Protein AF-A0A4R6HQH2-F1 (afdb_monomer_lite)

pLDDT: mean 73.39, std 13.25, range [36.03, 87.12]

Organism: NCBI:txid229007

Sequence (79 aa):
MSHRFIEVITDFPTTEEQYVLLVHLDQIAQIRPEIEAENEPRHEPVAVIILTNGEMLILKNSFKSVVKRLTEAKMVMRP

Structure (mmCIF, N/CA/C/O backbone):
data_AF-A0A4R6HQH2-F1
#
_entry.id   AF-A0A4R6HQH2-F1
#
loop_
_atom_site.group_PDB
_atom_site.id
_atom_site.type_symbol
_atom_site.label_atom_id
_atom_site.label_alt_id
_atom_site.label_comp_id
_atom_site.label_asym_id
_atom_site.label_entity_id
_atom_site.label_seq_id
_atom_site.pdbx_PDB_ins_code
_atom_site.Cartn_x
_atom_site.Cartn_y
_atom_site.Cartn_z
_atom_site.occupancy
_atom_site.B_iso_or_equiv
_atom_site.auth_seq_id
_atom_site.auth_comp_id
_atom_site.auth_asym_id
_atom_site.auth_atom_id
_atom_site.pdbx_PDB_model_num
ATOM 1 N N . MET A 1 1 ? -12.518 15.574 14.761 1.00 53.88 1 MET A N 1
ATOM 2 C CA . MET A 1 1 ? -12.287 14.141 14.472 1.00 53.88 1 MET A CA 1
ATOM 3 C C . MET A 1 1 ? -10.809 13.971 14.156 1.00 53.88 1 MET A C 1
ATOM 5 O O . MET A 1 1 ? -10.242 14.896 13.588 1.00 53.88 1 MET A O 1
ATOM 9 N N . SER A 1 2 ? -10.178 12.864 14.552 1.00 59.00 2 SER A N 1
ATOM 10 C CA . SER A 1 2 ? -8.757 12.629 14.256 1.00 59.00 2 SER A CA 1
ATOM 11 C C . SER A 1 2 ? -8.609 11.971 12.884 1.00 59.00 2 SER A C 1
ATOM 13 O O . SER A 1 2 ? -9.012 10.821 12.706 1.00 59.00 2 SER A O 1
ATOM 15 N N . HIS A 1 3 ? -8.063 12.711 11.918 1.00 65.69 3 HIS A N 1
ATOM 16 C CA . HIS A 1 3 ? -7.748 12.199 10.586 1.00 65.69 3 HIS A CA 1
ATOM 17 C C . HIS A 1 3 ? -6.460 11.380 10.647 1.00 65.69 3 HIS A C 1
ATOM 19 O O . HIS A 1 3 ? -5.438 11.857 11.143 1.00 65.69 3 HIS A O 1
ATOM 25 N N . ARG A 1 4 ? -6.507 10.138 10.159 1.00 75.69 4 ARG A N 1
ATOM 26 C CA . ARG A 1 4 ? -5.359 9.226 10.169 1.00 75.69 4 ARG A CA 1
ATOM 27 C C . ARG A 1 4 ? -4.838 9.027 8.758 1.00 75.69 4 ARG A C 1
ATOM 29 O O . ARG A 1 4 ? -5.608 8.736 7.848 1.00 75.69 4 ARG A O 1
ATOM 36 N N . PHE A 1 5 ? -3.525 9.134 8.614 1.00 80.88 5 PHE A N 1
ATOM 37 C CA . PHE A 1 5 ? -2.813 8.990 7.351 1.00 80.88 5 PHE A CA 1
ATOM 38 C C . PHE A 1 5 ? -1.722 7.929 7.482 1.00 80.88 5 PHE A C 1
ATOM 40 O O . PHE A 1 5 ? -1.230 7.672 8.583 1.00 80.88 5 PHE A O 1
ATOM 47 N N . ILE A 1 6 ? -1.319 7.348 6.355 1.00 81.94 6 ILE A N 1
ATOM 48 C CA . ILE A 1 6 ? -0.056 6.620 6.227 1.00 81.94 6 ILE A CA 1
ATOM 49 C C . ILE A 1 6 ? 0.826 7.288 5.182 1.00 81.94 6 ILE A C 1
ATOM 51 O O . ILE A 1 6 ? 0.359 7.689 4.118 1.00 81.94 6 ILE A O 1
ATOM 55 N N . GLU A 1 7 ? 2.114 7.368 5.498 1.00 82.50 7 GLU A N 1
ATOM 56 C CA . GLU A 1 7 ? 3.154 7.723 4.540 1.00 82.50 7 GLU A CA 1
ATOM 57 C C . GLU A 1 7 ? 3.487 6.490 3.703 1.00 82.50 7 GLU A C 1
ATOM 59 O O . GLU A 1 7 ? 3.882 5.449 4.251 1.00 82.50 7 GLU A O 1
ATOM 64 N N . VAL A 1 8 ? 3.347 6.612 2.387 1.00 82.31 8 VAL A N 1
ATOM 65 C CA . VAL A 1 8 ? 3.686 5.566 1.420 1.00 82.31 8 VAL A CA 1
ATOM 66 C C . VAL A 1 8 ? 4.573 6.136 0.322 1.00 82.31 8 VAL A C 1
ATOM 68 O O . VAL A 1 8 ? 4.432 7.294 -0.055 1.00 82.31 8 VAL A O 1
ATOM 71 N N . ILE A 1 9 ? 5.504 5.333 -0.181 1.00 82.38 9 ILE A N 1
ATOM 72 C CA . ILE A 1 9 ? 6.369 5.691 -1.305 1.00 82.38 9 ILE A CA 1
ATOM 73 C C . ILE A 1 9 ? 5.730 5.135 -2.570 1.00 82.38 9 ILE A C 1
ATOM 75 O O . ILE A 1 9 ? 5.504 3.927 -2.677 1.00 82.38 9 ILE A O 1
ATOM 79 N N . THR A 1 10 ? 5.456 6.016 -3.520 1.00 80.50 10 THR A N 1
ATOM 80 C CA . THR A 1 10 ? 4.944 5.672 -4.844 1.00 80.50 10 THR A CA 1
ATOM 81 C C . THR A 1 10 ? 5.625 6.556 -5.880 1.00 80.50 10 THR A C 1
ATOM 83 O O . THR A 1 10 ? 6.132 7.631 -5.568 1.00 80.50 10 THR A O 1
ATOM 86 N N . ASP A 1 11 ? 5.661 6.075 -7.107 1.00 75.75 11 ASP A N 1
ATOM 87 C CA . ASP A 1 11 ? 6.024 6.821 -8.305 1.00 75.75 11 ASP A CA 1
ATOM 88 C C . ASP A 1 11 ? 4.782 7.436 -8.995 1.00 75.75 11 ASP A C 1
ATOM 90 O O . ASP A 1 11 ? 4.936 8.267 -9.897 1.00 75.75 11 ASP A O 1
ATOM 94 N N . PHE A 1 12 ? 3.568 7.099 -8.509 1.00 71.12 12 PHE A N 1
ATOM 95 C CA . PHE A 1 12 ? 2.265 7.694 -8.857 1.00 71.12 12 PHE A CA 1
ATOM 96 C C . PHE A 1 12 ? 2.154 8.046 -10.343 1.00 71.12 12 PHE A C 1
ATOM 98 O O . PHE A 1 12 ? 2.473 7.201 -11.180 1.00 71.12 12 PHE A O 1
ATOM 105 N N . PRO A 1 13 ? 1.629 9.228 -10.721 1.00 62.56 13 PRO A N 1
ATOM 106 C CA . PRO A 1 13 ? 1.280 9.471 -12.116 1.00 62.56 13 PRO A CA 1
ATOM 107 C C . PRO A 1 13 ? 2.511 9.660 -13.020 1.00 62.56 13 PRO A C 1
ATOM 109 O O . PRO A 1 13 ? 2.344 9.873 -14.216 1.00 62.56 13 PRO A O 1
ATOM 112 N N . THR A 1 14 ? 3.729 9.637 -12.470 1.00 68.56 14 THR A N 1
ATOM 113 C CA . THR A 1 14 ? 4.955 10.136 -13.109 1.00 68.56 14 THR A CA 1
ATOM 114 C C . THR A 1 14 ? 5.971 9.061 -13.486 1.00 68.56 14 THR A C 1
ATOM 116 O O . THR A 1 14 ? 6.694 9.258 -14.454 1.00 68.56 14 THR A O 1
ATOM 119 N N . THR A 1 15 ? 6.044 7.927 -12.780 1.00 69.38 15 THR A N 1
ATOM 120 C CA . THR A 1 15 ? 6.998 6.802 -12.999 1.00 69.38 15 THR A CA 1
ATOM 121 C C . THR A 1 15 ? 8.510 7.099 -12.909 1.00 69.38 15 THR A C 1
ATOM 123 O O . THR A 1 15 ? 9.276 6.186 -12.616 1.00 69.38 15 THR A O 1
ATOM 126 N N . GLU A 1 16 ? 8.958 8.341 -13.110 1.00 66.56 16 GLU A N 1
ATOM 127 C CA . GLU A 1 16 ? 10.380 8.729 -13.157 1.00 66.56 16 GLU A CA 1
ATOM 128 C C . GLU A 1 16 ? 10.978 9.060 -11.778 1.00 66.56 16 GLU A C 1
ATOM 130 O O . GLU A 1 16 ? 12.137 8.742 -11.512 1.00 66.56 16 GLU A O 1
ATOM 135 N N . GLU A 1 17 ? 10.191 9.662 -10.879 1.00 75.88 17 GLU A N 1
ATOM 136 C CA . GLU A 1 17 ? 10.625 10.052 -9.533 1.00 75.88 17 GLU A CA 1
ATOM 137 C C . GLU A 1 17 ? 9.735 9.422 -8.453 1.00 75.88 17 GLU A C 1
ATOM 139 O O . GLU A 1 17 ? 8.505 9.485 -8.508 1.00 75.88 17 GLU A O 1
ATOM 144 N N . GLN A 1 18 ? 10.366 8.825 -7.439 1.00 81.25 18 GLN A N 1
ATOM 145 C CA . GLN A 1 18 ? 9.676 8.308 -6.257 1.00 81.25 18 GLN A CA 1
ATOM 146 C C . GLN A 1 18 ? 9.427 9.438 -5.260 1.00 81.25 18 GLN A C 1
ATOM 148 O O . GLN A 1 18 ? 10.358 10.143 -4.869 1.00 81.25 18 GLN A O 1
ATOM 153 N N . TYR A 1 19 ? 8.195 9.555 -4.772 1.00 79.38 19 TYR A N 1
ATOM 154 C CA . TYR A 1 19 ? 7.821 10.559 -3.784 1.00 79.38 19 TYR A CA 1
ATOM 155 C C . TYR A 1 19 ? 6.994 9.958 -2.641 1.00 79.38 19 TYR A C 1
ATOM 157 O O . TYR A 1 19 ? 6.456 8.851 -2.724 1.00 79.38 19 TYR A O 1
ATOM 165 N N . VAL A 1 20 ? 6.920 10.692 -1.527 1.00 82.62 20 VAL A N 1
ATOM 166 C CA . VAL A 1 20 ? 6.105 10.307 -0.369 1.00 82.62 20 VAL A CA 1
ATOM 167 C C . VAL A 1 20 ? 4.695 10.858 -0.547 1.00 82.62 20 VAL A C 1
ATOM 169 O O . VAL A 1 20 ? 4.495 12.069 -0.622 1.00 82.62 20 VAL A O 1
ATOM 172 N N . LEU A 1 21 ? 3.713 9.963 -0.579 1.00 83.75 21 LEU A N 1
ATOM 173 C CA . LEU A 1 21 ? 2.291 10.274 -0.605 1.00 83.75 21 LEU A CA 1
ATOM 174 C C . LEU A 1 21 ? 1.678 10.032 0.782 1.00 83.75 21 LEU A C 1
ATOM 176 O O . LEU A 1 21 ? 1.950 9.020 1.431 1.00 83.75 21 LEU A O 1
ATOM 180 N N . LEU A 1 22 ? 0.816 10.950 1.222 1.00 83.00 22 LEU A N 1
ATOM 181 C CA . LEU A 1 22 ? -0.012 10.786 2.416 1.00 83.00 22 LEU A CA 1
ATOM 182 C C . LEU A 1 22 ? -1.382 10.239 2.010 1.00 83.00 22 LEU A C 1
ATOM 184 O O . LEU A 1 22 ? -2.197 10.967 1.449 1.00 83.00 22 LEU A O 1
ATOM 188 N N . VAL A 1 23 ? -1.650 8.969 2.313 1.00 82.69 23 VAL A N 1
ATOM 189 C CA . VAL A 1 23 ? -2.950 8.336 2.034 1.00 82.69 23 VAL A CA 1
ATOM 190 C C . VAL A 1 23 ? -3.801 8.347 3.300 1.00 82.69 23 VAL A C 1
ATOM 192 O O . VAL A 1 23 ? -3.369 7.852 4.343 1.00 82.69 23 VAL A O 1
ATOM 195 N N . HIS A 1 24 ? -5.014 8.903 3.227 1.00 85.44 24 HIS A N 1
ATOM 196 C CA . HIS A 1 24 ? -5.957 8.896 4.347 1.00 85.44 24 HIS A CA 1
ATOM 197 C C . HIS A 1 24 ? -6.510 7.481 4.566 1.00 85.44 24 HIS A C 1
ATOM 199 O O . HIS A 1 24 ? -6.950 6.835 3.617 1.00 85.44 24 HIS A O 1
ATOM 205 N N . LEU A 1 25 ? -6.539 6.993 5.809 1.00 82.69 25 LEU A N 1
ATOM 206 C CA . LEU A 1 25 ? -6.941 5.6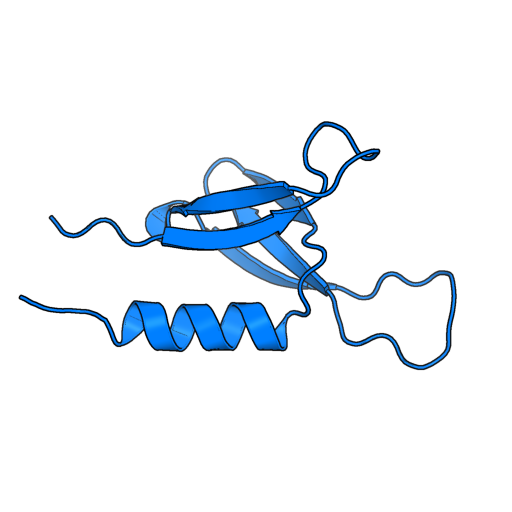09 6.099 1.00 82.69 25 LEU A CA 1
ATOM 207 C C . LEU A 1 25 ? -8.366 5.292 5.641 1.00 82.69 25 LEU A C 1
ATOM 209 O O . LEU A 1 25 ? -8.594 4.229 5.076 1.00 82.69 25 LEU A O 1
ATOM 213 N N . ASP A 1 26 ? -9.300 6.227 5.814 1.00 84.06 26 ASP A N 1
ATOM 214 C CA . ASP A 1 26 ? -10.700 6.035 5.409 1.00 84.06 26 ASP A CA 1
ATOM 215 C C . ASP A 1 26 ? -10.891 6.027 3.874 1.00 84.06 26 ASP A C 1
ATOM 217 O O . ASP A 1 26 ? -11.965 5.679 3.387 1.00 84.06 26 ASP A O 1
ATOM 221 N N . GLN A 1 27 ? -9.861 6.395 3.099 1.00 84.12 27 GLN A N 1
ATOM 222 C CA . GLN A 1 27 ? -9.851 6.237 1.640 1.00 84.12 27 GLN A CA 1
ATOM 223 C C . GLN A 1 27 ? -9.323 4.867 1.200 1.00 84.12 27 GLN A C 1
ATOM 225 O O . GLN A 1 27 ? -9.422 4.548 0.023 1.00 84.12 27 GLN A O 1
ATOM 230 N N . ILE A 1 28 ? -8.774 4.044 2.099 1.00 85.75 28 ILE A N 1
ATOM 231 C CA . ILE A 1 28 ? -8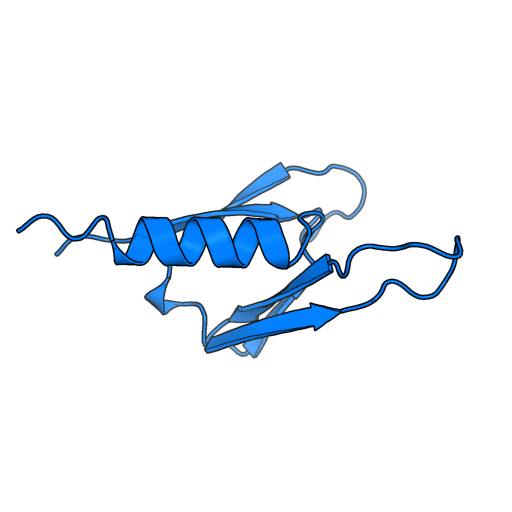.239 2.721 1.763 1.00 85.75 28 ILE A CA 1
ATOM 232 C C . ILE A 1 28 ? -9.364 1.686 1.832 1.00 85.75 28 ILE A C 1
ATOM 234 O O . ILE A 1 28 ? -9.836 1.340 2.914 1.00 85.75 28 ILE A O 1
ATOM 238 N N . ALA A 1 29 ? -9.755 1.141 0.679 1.00 84.38 29 ALA A N 1
ATOM 239 C CA . ALA A 1 29 ? -10.702 0.031 0.603 1.00 84.38 29 ALA A CA 1
ATOM 240 C C . ALA A 1 29 ? -10.018 -1.318 0.878 1.00 84.38 29 ALA A C 1
ATOM 242 O O . ALA A 1 29 ? -10.544 -2.153 1.612 1.00 84.38 29 ALA A O 1
ATOM 243 N N . GLN A 1 30 ? -8.831 -1.535 0.304 1.00 83.50 30 GLN A N 1
ATOM 244 C CA . GLN A 1 30 ? -8.076 -2.781 0.449 1.00 83.50 30 GLN A CA 1
ATOM 245 C C . GLN A 1 30 ? -6.572 -2.530 0.325 1.00 83.50 30 GLN A C 1
ATOM 247 O O . GLN A 1 30 ? -6.136 -1.610 -0.362 1.00 83.50 30 GLN A O 1
ATOM 252 N N . ILE A 1 31 ? -5.768 -3.388 0.956 1.00 83.56 31 ILE A N 1
ATOM 253 C CA . ILE A 1 31 ? -4.329 -3.488 0.690 1.00 83.56 31 ILE A CA 1
ATOM 254 C C . ILE A 1 31 ? -3.990 -4.953 0.462 1.00 83.56 31 ILE A C 1
ATOM 256 O O . ILE A 1 31 ? -4.416 -5.811 1.240 1.00 83.56 31 ILE A O 1
ATOM 260 N N . ARG A 1 32 ? -3.227 -5.239 -0.591 1.00 82.12 32 ARG A N 1
ATOM 261 C CA . ARG A 1 32 ? -2.774 -6.589 -0.938 1.00 82.12 32 ARG A CA 1
ATOM 262 C C . ARG A 1 32 ? -1.256 -6.624 -1.161 1.00 82.12 32 ARG A C 1
ATOM 264 O O . ARG A 1 32 ? -0.687 -5.603 -1.549 1.00 82.12 32 ARG A O 1
ATOM 271 N N . PRO A 1 33 ? -0.594 -7.763 -0.906 1.00 83.62 33 PRO A N 1
ATOM 272 C CA . PRO A 1 33 ? 0.746 -8.007 -1.415 1.00 83.62 33 PRO A CA 1
ATOM 273 C C . PRO A 1 33 ? 0.677 -8.270 -2.924 1.00 83.62 33 PRO A C 1
ATOM 275 O O . PRO A 1 33 ? -0.200 -9.002 -3.383 1.00 83.62 33 PRO A O 1
ATOM 278 N N . GLU A 1 34 ? 1.625 -7.726 -3.676 1.00 79.31 34 GLU A N 1
ATOM 279 C CA . GLU A 1 34 ? 1.838 -8.047 -5.089 1.00 79.31 34 GLU A CA 1
ATOM 280 C C . GLU A 1 34 ? 3.322 -8.356 -5.315 1.00 79.31 34 GLU A C 1
ATOM 282 O O . GLU A 1 34 ? 4.179 -7.912 -4.550 1.00 79.31 34 GLU A O 1
ATOM 287 N N . ILE A 1 35 ? 3.639 -9.182 -6.310 1.00 69.31 35 ILE A N 1
ATOM 288 C CA . ILE A 1 35 ? 5.016 -9.585 -6.614 1.00 69.31 35 ILE A CA 1
ATOM 289 C C . ILE A 1 35 ? 5.338 -9.028 -7.997 1.00 69.31 35 ILE A C 1
ATOM 291 O O . ILE A 1 35 ? 4.785 -9.507 -8.985 1.00 69.31 35 ILE A O 1
ATOM 295 N N . GLU A 1 36 ? 6.217 -8.024 -8.070 1.00 63.62 36 GLU A N 1
ATOM 296 C CA . GLU A 1 36 ? 6.778 -7.560 -9.345 1.00 63.62 36 GLU A CA 1
ATOM 297 C C . GLU A 1 36 ? 7.609 -8.717 -9.934 1.00 63.62 36 GLU A C 1
ATOM 299 O O . GLU A 1 36 ? 8.644 -9.108 -9.394 1.00 63.62 36 GLU A O 1
ATOM 304 N N . ALA A 1 37 ? 7.090 -9.353 -10.987 1.00 55.44 37 ALA A N 1
ATOM 305 C CA . ALA A 1 37 ? 7.473 -10.719 -11.356 1.00 55.44 37 ALA A CA 1
ATOM 306 C C . ALA A 1 37 ? 8.738 -10.841 -12.229 1.00 55.44 37 ALA A C 1
ATOM 308 O O . ALA A 1 37 ? 9.086 -11.950 -12.631 1.00 55.44 37 ALA A O 1
ATOM 309 N N . GLU A 1 38 ? 9.409 -9.735 -12.565 1.00 54.38 38 GLU A N 1
ATOM 310 C CA . GLU A 1 38 ? 10.264 -9.711 -13.760 1.00 54.38 38 GLU A CA 1
ATOM 311 C C . GLU A 1 38 ? 11.775 -9.906 -13.543 1.00 54.38 38 GLU A C 1
ATOM 313 O O . GLU A 1 38 ? 12.430 -10.267 -14.515 1.00 54.38 38 GLU A O 1
ATOM 318 N N . ASN A 1 39 ? 12.364 -9.693 -12.349 1.00 49.19 39 ASN A N 1
ATOM 319 C CA . ASN A 1 39 ? 13.831 -9.485 -12.303 1.00 49.19 39 ASN A CA 1
ATOM 320 C C . ASN A 1 39 ? 14.695 -9.961 -11.103 1.00 49.19 39 ASN A C 1
ATOM 322 O O . ASN A 1 39 ? 15.836 -9.534 -11.069 1.00 49.19 39 ASN A O 1
ATOM 326 N N . GLU A 1 40 ? 14.273 -10.818 -10.148 1.00 44.81 40 GLU A N 1
ATOM 327 C CA . GLU A 1 40 ? 15.220 -11.622 -9.299 1.00 44.81 40 GLU A CA 1
ATOM 328 C C . GLU A 1 40 ? 14.513 -12.629 -8.339 1.00 44.81 40 GLU A C 1
ATOM 330 O O . GLU A 1 40 ? 13.308 -12.513 -8.109 1.00 44.81 40 GLU A O 1
ATOM 335 N N . PRO A 1 41 ? 15.204 -13.638 -7.748 1.00 52.84 41 PRO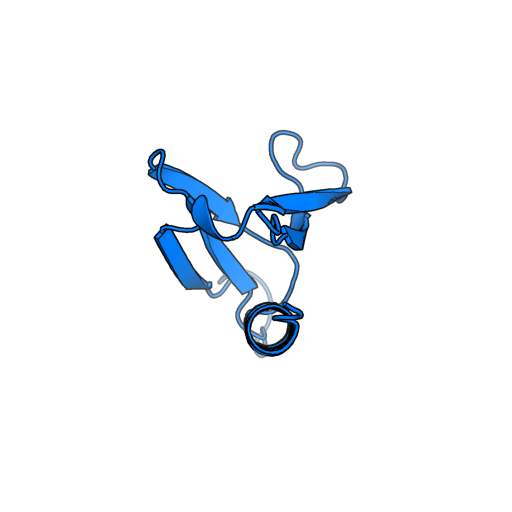 A N 1
ATOM 336 C CA . PRO A 1 41 ? 14.564 -14.796 -7.103 1.00 52.84 41 PRO A CA 1
ATOM 337 C C . PRO A 1 41 ? 14.089 -14.576 -5.651 1.00 52.84 41 PRO A C 1
ATOM 339 O O . PRO A 1 41 ? 13.740 -15.547 -4.974 1.00 52.84 41 PRO A O 1
ATOM 342 N N . ARG A 1 42 ? 14.127 -13.343 -5.121 1.00 54.00 42 ARG A N 1
ATOM 343 C CA . ARG A 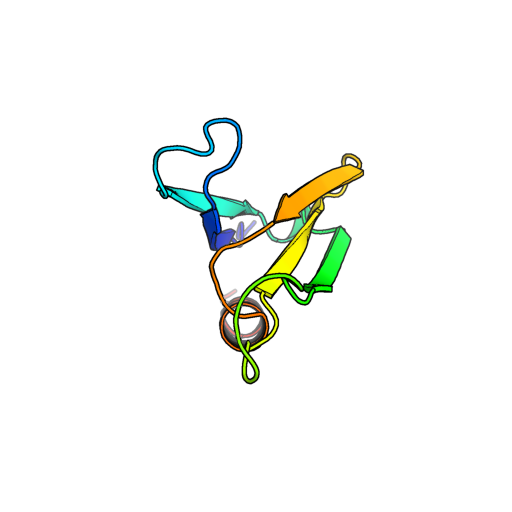1 42 ? 13.799 -13.028 -3.712 1.00 54.00 42 ARG A CA 1
ATOM 344 C C . ARG A 1 42 ? 13.161 -11.643 -3.516 1.00 54.00 42 ARG A C 1
ATOM 346 O O . ARG A 1 42 ? 13.616 -10.869 -2.677 1.00 54.00 42 ARG A O 1
ATOM 353 N N . HIS A 1 43 ? 12.092 -11.333 -4.242 1.00 64.94 43 HIS A N 1
ATOM 354 C CA . HIS A 1 43 ? 11.324 -10.113 -3.965 1.00 64.94 43 HIS A CA 1
ATOM 355 C C . HIS A 1 43 ? 10.457 -10.265 -2.707 1.00 64.94 43 HIS A C 1
ATOM 357 O O . HIS A 1 43 ? 9.614 -11.161 -2.625 1.00 64.94 43 HIS A O 1
ATOM 363 N N . GLU A 1 44 ? 10.645 -9.378 -1.719 1.00 64.38 44 GLU A N 1
ATOM 364 C CA . GLU A 1 44 ? 9.581 -9.113 -0.743 1.00 64.38 44 GLU A CA 1
ATOM 365 C C . GLU A 1 44 ? 8.375 -8.546 -1.511 1.00 64.38 44 GLU A C 1
ATOM 367 O O . GLU A 1 44 ? 8.571 -7.674 -2.359 1.00 64.38 44 GLU A O 1
ATOM 372 N N . PRO A 1 45 ? 7.134 -8.983 -1.235 1.00 75.81 45 PRO A N 1
ATOM 373 C CA . PRO A 1 45 ? 5.981 -8.463 -1.955 1.00 75.81 45 PRO A CA 1
ATOM 374 C C . PRO A 1 45 ? 5.822 -6.960 -1.711 1.00 75.81 45 PRO A C 1
ATOM 376 O O . PRO A 1 45 ? 5.814 -6.502 -0.559 1.00 75.81 45 PRO A O 1
ATOM 379 N N . VAL A 1 46 ? 5.646 -6.206 -2.793 1.00 82.50 46 VAL A N 1
ATOM 380 C CA . VAL A 1 46 ? 5.277 -4.791 -2.750 1.00 82.50 46 VAL A CA 1
ATOM 381 C C . VAL A 1 46 ? 3.850 -4.638 -2.227 1.00 82.50 46 VAL A C 1
ATOM 383 O O . VAL A 1 46 ? 3.027 -5.555 -2.308 1.00 82.50 46 VAL A O 1
ATOM 386 N N . ALA A 1 47 ? 3.552 -3.490 -1.627 1.00 83.12 47 ALA A N 1
ATOM 387 C CA . ALA A 1 47 ? 2.199 -3.167 -1.202 1.00 83.12 47 ALA A CA 1
ATOM 388 C C . ALA A 1 47 ? 1.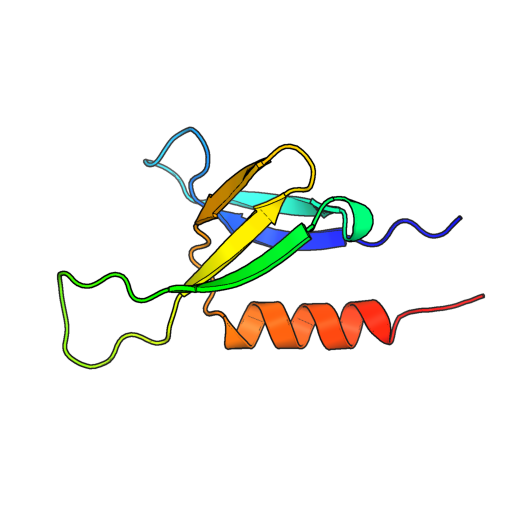408 -2.563 -2.368 1.00 83.12 47 ALA A C 1
ATOM 390 O O . ALA A 1 47 ? 1.857 -1.600 -2.982 1.00 83.12 47 ALA A O 1
ATOM 391 N N . VAL A 1 48 ? 0.200 -3.061 -2.618 1.00 83.81 48 VAL A N 1
ATOM 392 C CA . VAL A 1 48 ? -0.760 -2.415 -3.521 1.00 83.81 48 VAL A CA 1
ATOM 393 C C . VAL A 1 48 ? -1.966 -1.970 -2.712 1.00 83.81 48 VAL A C 1
ATOM 395 O O . VAL A 1 48 ? -2.594 -2.780 -2.025 1.00 83.81 48 VAL A O 1
ATOM 398 N N . ILE A 1 49 ? -2.268 -0.674 -2.770 1.00 86.06 49 ILE A N 1
ATOM 399 C CA . ILE A 1 49 ? -3.427 -0.053 -2.126 1.00 86.06 49 ILE A CA 1
ATOM 400 C C . ILE A 1 49 ? -4.521 0.137 -3.172 1.00 86.06 49 ILE A C 1
ATOM 402 O O . ILE A 1 49 ? -4.277 0.694 -4.237 1.00 86.06 49 ILE A O 1
ATOM 406 N N . ILE A 1 50 ? -5.736 -0.291 -2.843 1.00 85.44 50 ILE A N 1
ATOM 407 C CA . ILE A 1 50 ? -6.951 0.016 -3.595 1.00 85.44 50 ILE A CA 1
ATOM 408 C C . ILE A 1 50 ? -7.731 1.042 -2.777 1.00 85.44 50 ILE A C 1
ATOM 410 O O . ILE A 1 50 ? -8.058 0.799 -1.609 1.00 85.44 50 ILE A O 1
ATOM 414 N N . LEU A 1 51 ? -8.003 2.192 -3.383 1.00 86.62 51 LEU A N 1
ATOM 415 C CA . LEU A 1 51 ? -8.743 3.284 -2.770 1.00 86.62 51 LEU A CA 1
ATOM 416 C C . LEU A 1 51 ? -10.263 3.104 -2.940 1.00 86.62 51 LEU A C 1
ATOM 418 O O . LEU A 1 51 ? -10.735 2.359 -3.799 1.00 86.62 51 LEU A O 1
ATOM 422 N N . THR A 1 52 ? -11.059 3.793 -2.122 1.00 86.69 52 THR A N 1
ATOM 423 C CA . THR A 1 52 ? -12.535 3.719 -2.133 1.00 86.69 52 THR A CA 1
ATOM 424 C C . THR A 1 52 ? -13.182 4.300 -3.392 1.00 86.69 52 THR A C 1
ATOM 426 O O . THR A 1 52 ? -14.337 3.992 -3.673 1.00 86.69 52 THR A O 1
ATOM 429 N N . ASN A 1 53 ? -12.445 5.089 -4.177 1.00 87.12 53 ASN A N 1
ATOM 430 C CA . ASN A 1 53 ? -12.832 5.547 -5.516 1.00 87.12 53 ASN A CA 1
ATOM 431 C C . ASN A 1 53 ? -12.496 4.531 -6.633 1.00 87.12 53 ASN A C 1
ATOM 433 O O . ASN A 1 53 ? -12.829 4.778 -7.789 1.00 87.12 53 ASN A O 1
ATOM 437 N N . GLY A 1 54 ? -11.854 3.403 -6.304 1.00 83.12 54 GLY A N 1
ATOM 438 C CA . GLY A 1 54 ? -11.426 2.373 -7.254 1.00 83.12 54 GLY A CA 1
ATOM 439 C C . GLY A 1 54 ? -10.024 2.569 -7.841 1.00 83.12 54 GLY A C 1
ATOM 440 O O . GLY A 1 54 ? -9.574 1.708 -8.596 1.00 83.12 54 GLY A O 1
ATOM 441 N N . GLU A 1 55 ? -9.313 3.648 -7.498 1.00 84.81 55 GLU A N 1
ATOM 442 C CA . GLU A 1 55 ? -7.924 3.849 -7.924 1.00 84.81 55 GLU A CA 1
ATOM 443 C C . GLU A 1 55 ? -6.984 2.835 -7.257 1.00 84.81 55 GLU A C 1
ATOM 445 O O . GLU A 1 55 ? -7.168 2.445 -6.100 1.00 84.81 55 GLU A O 1
ATOM 450 N N . MET A 1 56 ? -5.953 2.417 -7.992 1.00 85.12 56 MET A N 1
ATOM 451 C CA . MET A 1 56 ? -4.950 1.461 -7.533 1.00 85.12 56 MET A CA 1
ATOM 452 C C . MET A 1 56 ? -3.580 2.133 -7.480 1.00 85.12 56 MET A C 1
ATOM 454 O O . MET A 1 56 ? -3.093 2.638 -8.487 1.00 85.12 56 MET A O 1
ATOM 458 N N . LEU A 1 57 ? -2.954 2.108 -6.305 1.00 83.38 57 LEU A N 1
ATOM 459 C CA . LEU A 1 57 ? -1.612 2.625 -6.067 1.00 83.38 57 LEU A CA 1
ATOM 460 C C . LEU A 1 57 ? -0.665 1.456 -5.801 1.00 83.38 57 LEU A C 1
ATOM 462 O O . LEU A 1 57 ? -0.766 0.787 -4.768 1.00 83.38 57 LEU A O 1
ATOM 466 N N . ILE A 1 58 ? 0.267 1.228 -6.724 1.00 84.25 58 ILE A N 1
ATOM 467 C CA . ILE A 1 58 ? 1.405 0.336 -6.504 1.00 84.25 58 ILE A CA 1
ATOM 468 C C . ILE A 1 58 ? 2.446 1.126 -5.703 1.00 84.25 58 ILE A C 1
ATOM 470 O O . ILE A 1 58 ? 2.809 2.251 -6.057 1.00 84.25 58 ILE A O 1
ATOM 474 N N . LEU A 1 59 ? 2.878 0.573 -4.573 1.00 83.62 59 LEU A N 1
ATOM 475 C CA . LEU A 1 59 ? 3.832 1.216 -3.678 1.00 83.62 59 LEU A CA 1
ATOM 476 C C . LEU A 1 59 ? 5.198 0.556 -3.801 1.00 83.62 59 LEU A C 1
ATOM 478 O O . LEU A 1 59 ? 5.307 -0.665 -3.834 1.00 83.62 59 LEU A O 1
ATOM 482 N N . LYS A 1 60 ? 6.260 1.355 -3.711 1.00 81.00 60 LYS A N 1
ATOM 483 C CA . LYS A 1 60 ? 7.638 0.848 -3.614 1.00 81.00 60 LYS A CA 1
ATOM 484 C C . LYS A 1 60 ? 8.027 0.446 -2.182 1.00 81.00 60 LYS A C 1
ATOM 486 O O . LYS A 1 60 ? 9.147 0.015 -1.929 1.00 81.00 60 LYS A O 1
ATOM 491 N N . ASN A 1 61 ? 7.100 0.538 -1.222 1.00 74.81 61 ASN A N 1
ATOM 492 C CA . ASN A 1 61 ? 7.254 -0.085 0.095 1.00 74.81 61 ASN A CA 1
ATOM 493 C C . ASN A 1 61 ? 6.865 -1.568 0.061 1.00 74.81 61 ASN A C 1
ATOM 495 O O . ASN A 1 61 ? 5.832 -1.925 -0.508 1.00 74.81 61 ASN A O 1
ATOM 499 N N . SER A 1 62 ? 7.597 -2.417 0.790 1.00 76.88 62 SER A N 1
ATOM 500 C CA . SER A 1 62 ? 7.150 -3.794 1.011 1.00 76.88 62 SER A CA 1
ATOM 501 C C . SER A 1 62 ? 5.873 -3.844 1.860 1.00 76.88 62 SER A C 1
ATOM 503 O O . SER A 1 62 ? 5.681 -3.065 2.803 1.00 76.88 62 SER A O 1
ATOM 505 N N . PHE A 1 63 ? 4.996 -4.798 1.543 1.00 77.56 63 PHE A N 1
ATOM 506 C CA . PHE A 1 63 ? 3.701 -5.020 2.194 1.00 77.56 63 PHE A CA 1
ATOM 507 C C . PHE A 1 63 ? 3.812 -5.090 3.722 1.00 77.56 63 PHE A C 1
ATOM 509 O O . PHE A 1 63 ? 3.019 -4.488 4.447 1.00 77.56 63 PHE A O 1
ATOM 516 N N . LYS A 1 64 ? 4.864 -5.745 4.225 1.00 78.56 64 LYS A N 1
ATOM 517 C CA . LYS A 1 64 ? 5.161 -5.867 5.658 1.00 78.56 64 LYS A CA 1
ATOM 518 C C . LYS A 1 64 ? 5.375 -4.510 6.342 1.00 78.56 64 LYS A C 1
ATOM 520 O O . LYS A 1 64 ? 4.913 -4.321 7.467 1.00 78.56 64 LYS A O 1
ATOM 525 N N . SER A 1 65 ? 6.045 -3.569 5.673 1.00 80.56 65 SER A N 1
ATOM 526 C CA . SER A 1 65 ? 6.284 -2.215 6.191 1.00 80.56 65 SER A CA 1
ATOM 527 C C . SER A 1 65 ? 4.974 -1.428 6.307 1.00 80.56 65 SER A C 1
ATOM 529 O O . SER A 1 65 ? 4.674 -0.861 7.360 1.00 80.56 65 SER A O 1
ATOM 531 N N . VAL A 1 66 ? 4.139 -1.481 5.264 1.00 79.44 66 VAL A N 1
ATOM 532 C CA . VAL A 1 66 ? 2.838 -0.794 5.220 1.00 79.44 66 VAL A CA 1
ATOM 533 C C . VAL A 1 66 ? 1.874 -1.359 6.271 1.00 79.44 66 VAL A C 1
ATOM 535 O O . VAL A 1 66 ? 1.286 -0.598 7.039 1.00 79.44 66 VAL A O 1
ATOM 538 N N . VAL A 1 67 ? 1.771 -2.688 6.398 1.00 78.12 67 VAL A N 1
ATOM 539 C CA . VAL A 1 67 ? 0.927 -3.350 7.416 1.00 78.12 67 VAL A CA 1
ATOM 540 C C . VAL A 1 67 ? 1.377 -3.027 8.846 1.00 78.12 67 VAL A C 1
ATOM 542 O O . VAL A 1 67 ? 0.533 -2.807 9.721 1.00 78.12 67 VAL A O 1
ATOM 545 N N . LYS A 1 68 ? 2.691 -2.935 9.100 1.00 80.56 68 LYS A N 1
ATOM 546 C CA . LYS A 1 68 ? 3.213 -2.500 10.403 1.00 80.56 68 LYS A CA 1
ATOM 547 C C . LYS A 1 68 ? 2.783 -1.061 10.720 1.00 80.56 68 LYS A C 1
ATOM 549 O O . LYS A 1 68 ? 2.166 -0.843 11.761 1.00 80.56 68 LYS A O 1
ATOM 554 N N . ARG A 1 69 ? 3.006 -0.117 9.794 1.00 75.88 69 ARG A N 1
ATOM 555 C CA . ARG A 1 69 ? 2.589 1.295 9.938 1.00 75.88 69 ARG A CA 1
ATOM 556 C C . ARG A 1 69 ? 1.082 1.440 10.160 1.00 75.88 69 ARG A C 1
ATOM 558 O O . ARG A 1 69 ? 0.659 2.258 10.966 1.00 75.88 69 ARG A O 1
ATOM 565 N N . LEU A 1 70 ? 0.260 0.617 9.509 1.00 74.12 70 LEU A N 1
ATOM 566 C CA . LEU A 1 70 ? -1.194 0.588 9.716 1.00 74.12 70 LEU A CA 1
ATOM 567 C C . LEU A 1 70 ? -1.604 0.075 11.091 1.00 74.12 70 LEU A C 1
ATOM 569 O O . LEU A 1 70 ? -2.578 0.557 11.664 1.00 74.12 70 LEU A O 1
ATOM 573 N N . THR A 1 71 ? -0.877 -0.907 11.618 1.00 70.44 71 THR A N 1
ATOM 574 C CA . THR A 1 71 ? -1.103 -1.427 12.970 1.00 70.44 71 THR A CA 1
ATOM 575 C C . THR A 1 71 ? -0.772 -0.343 13.997 1.00 70.44 71 THR A C 1
ATOM 577 O O . THR A 1 71 ? -1.581 -0.064 14.879 1.00 70.44 71 THR A O 1
ATOM 580 N N . GLU A 1 72 ? 0.350 0.352 13.810 1.00 65.94 72 GLU A N 1
ATOM 581 C CA . GLU A 1 72 ? 0.765 1.498 14.624 1.00 65.94 72 GLU A CA 1
ATOM 582 C C . GLU A 1 72 ? -0.234 2.669 14.509 1.00 65.94 72 GLU A C 1
ATOM 584 O O . GLU A 1 72 ? -0.711 3.163 15.526 1.00 65.94 72 GLU A O 1
ATOM 589 N N . ALA A 1 73 ? -0.681 3.046 13.306 1.00 60.69 73 ALA A N 1
ATOM 590 C CA . ALA A 1 73 ? -1.690 4.095 13.096 1.00 60.69 73 ALA A CA 1
ATOM 591 C C . ALA A 1 73 ? -3.090 3.730 13.643 1.00 60.69 73 ALA A C 1
ATOM 593 O O . ALA A 1 73 ? -3.871 4.606 14.029 1.00 60.69 73 ALA A O 1
ATOM 594 N N . LYS A 1 74 ? -3.423 2.434 13.730 1.00 55.44 74 LYS A N 1
ATOM 595 C CA . LYS A 1 74 ? -4.609 1.959 14.462 1.00 55.44 74 LYS A CA 1
ATOM 596 C C . LYS A 1 74 ? -4.429 2.054 15.980 1.00 55.44 74 LYS A C 1
ATOM 598 O O . LYS A 1 74 ? -5.406 2.361 16.660 1.00 55.44 74 LYS A O 1
ATOM 603 N N . MET A 1 75 ? -3.214 1.849 16.494 1.00 44.28 75 MET A N 1
ATOM 604 C CA . MET A 1 75 ? -2.870 2.010 17.915 1.00 44.28 75 MET A CA 1
ATOM 605 C C . MET A 1 75 ? -2.771 3.477 18.357 1.00 44.28 75 MET A C 1
ATOM 607 O O . MET A 1 75 ? -3.105 3.779 19.501 1.00 44.28 75 MET A O 1
ATOM 611 N N . VAL A 1 76 ? -2.402 4.411 17.471 1.00 44.16 76 VAL A N 1
ATOM 612 C CA . VAL A 1 76 ? -2.478 5.865 17.730 1.00 44.16 76 VAL A CA 1
ATOM 613 C C . VAL A 1 76 ? -3.929 6.360 17.588 1.00 44.16 76 VAL A C 1
ATOM 615 O O . VAL A 1 76 ? -4.254 7.250 16.805 1.00 44.16 76 VAL A O 1
ATOM 618 N N . MET A 1 77 ? -4.830 5.783 18.388 1.00 38.75 77 MET A N 1
ATOM 619 C CA . MET A 1 77 ? -6.053 6.460 18.816 1.00 38.75 77 MET A CA 1
ATOM 620 C C . MET A 1 77 ? -5.773 7.124 20.159 1.00 38.75 77 MET A C 1
ATOM 622 O O . MET A 1 77 ? -5.666 6.452 21.182 1.00 38.75 77 MET A O 1
ATOM 626 N N . ARG A 1 78 ? -5.654 8.452 20.151 1.00 36.03 78 ARG A N 1
ATOM 627 C CA . ARG A 1 78 ? -5.807 9.269 21.358 1.00 36.03 78 ARG A CA 1
ATOM 628 C C . ARG A 1 78 ? -7.183 9.953 21.326 1.00 36.03 78 ARG A C 1
ATOM 630 O O . ARG A 1 78 ? -7.669 10.197 20.218 1.00 36.03 78 ARG A O 1
ATOM 637 N N . PRO A 1 79 ? -7.810 10.150 22.501 1.00 44.41 79 PRO A N 1
ATOM 638 C CA . PRO A 1 79 ? -9.167 10.689 22.627 1.00 44.41 79 PRO A CA 1
ATOM 639 C C . PRO A 1 79 ? -9.290 12.130 22.115 1.00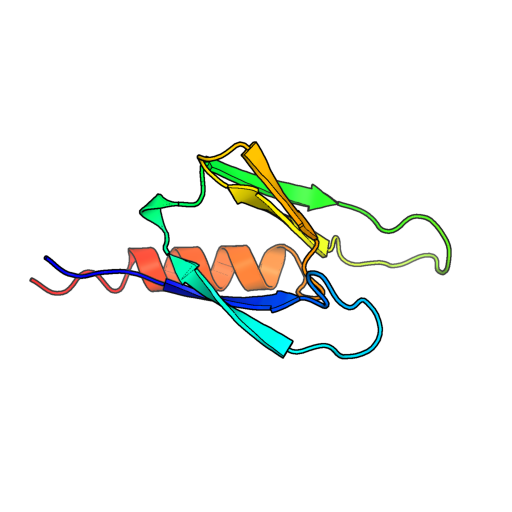 44.41 79 PRO A C 1
ATOM 641 O O . PRO A 1 79 ? -8.278 12.864 22.191 1.00 44.41 79 PRO A O 1
#

Secondary structure (DSSP, 8-state):
----EEEEEE-TTTSSS-EEEEEEGGGEEEEEEE---SS-TTPPPEEEEEETTS-EEEEEEEHHHHHHHHHHHHH----

Radius of gyration: 13.33 Å; chains: 1; bounding box: 28×29×36 Å

Foldseek 3Di:
DDWFWDWFWACPPHVPDIDTDTHTPQQFPDKDFADPDPDDDDDQTWIWTQTPVRDITTTPDHPVVRVVRVVVSVVPDDD